Protein AF-A0A392QIK8-F1 (afdb_monomer_lite)

Structure (mmCIF, N/CA/C/O backbone):
data_AF-A0A392QIK8-F1
#
_entry.id   AF-A0A392QIK8-F1
#
loop_
_atom_site.group_PDB
_atom_site.id
_atom_site.type_symbol
_atom_site.label_atom_id
_atom_site.label_alt_id
_atom_site.label_comp_id
_atom_site.label_asym_id
_atom_site.label_entity_id
_atom_site.label_seq_id
_atom_site.pdbx_PDB_ins_code
_atom_site.Cartn_x
_atom_site.Cartn_y
_atom_site.Cartn_z
_atom_site.occupancy
_atom_site.B_iso_or_equiv
_atom_site.auth_seq_id
_atom_site.auth_comp_id
_atom_site.auth_asym_id
_atom_site.auth_atom_id
_atom_site.pdbx_PDB_model_num
ATOM 1 N N . ASP A 1 1 ? 8.967 6.949 1.275 1.00 70.25 1 ASP A N 1
ATOM 2 C CA . ASP A 1 1 ? 10.337 7.197 0.793 1.00 70.25 1 ASP A CA 1
ATOM 3 C C . ASP A 1 1 ? 10.369 7.096 -0.718 1.00 70.25 1 ASP A C 1
ATOM 5 O O . ASP A 1 1 ? 9.524 6.392 -1.279 1.00 70.25 1 ASP A O 1
ATOM 9 N N . ASP A 1 2 ? 11.292 7.819 -1.345 1.00 79.06 2 ASP A N 1
ATOM 10 C CA . ASP A 1 2 ? 11.543 7.734 -2.783 1.00 79.06 2 ASP A CA 1
ATOM 11 C C . ASP A 1 2 ? 12.517 6.582 -3.051 1.00 79.06 2 ASP A C 1
ATOM 13 O O . ASP A 1 2 ? 13.560 6.464 -2.406 1.00 79.06 2 ASP A O 1
ATOM 17 N N . VAL A 1 3 ? 12.146 5.697 -3.970 1.00 81.06 3 VAL A N 1
ATOM 18 C CA . VAL A 1 3 ? 12.879 4.478 -4.308 1.00 81.06 3 VAL A CA 1
ATOM 19 C C . VAL A 1 3 ? 13.103 4.442 -5.807 1.00 81.06 3 VAL A C 1
ATOM 21 O O . VAL A 1 3 ? 12.190 4.689 -6.593 1.00 81.06 3 VAL A O 1
ATOM 24 N N . PHE A 1 4 ? 14.327 4.113 -6.198 1.00 83.19 4 PHE A N 1
ATOM 25 C CA . PHE A 1 4 ? 14.716 3.997 -7.594 1.00 83.19 4 PHE A CA 1
ATOM 26 C C . PHE A 1 4 ? 14.569 2.547 -8.045 1.00 83.19 4 PHE A C 1
ATOM 28 O O . PHE A 1 4 ? 15.162 1.642 -7.460 1.00 83.19 4 PHE A O 1
ATOM 35 N N . ILE A 1 5 ? 13.753 2.331 -9.071 1.00 83.19 5 ILE A N 1
ATOM 36 C CA . ILE A 1 5 ? 13.451 1.014 -9.624 1.00 83.19 5 ILE A CA 1
ATOM 37 C C . ILE A 1 5 ? 13.987 0.974 -11.051 1.00 83.19 5 ILE A C 1
ATOM 39 O O . ILE A 1 5 ? 13.681 1.851 -11.860 1.00 83.19 5 ILE A O 1
ATOM 43 N N 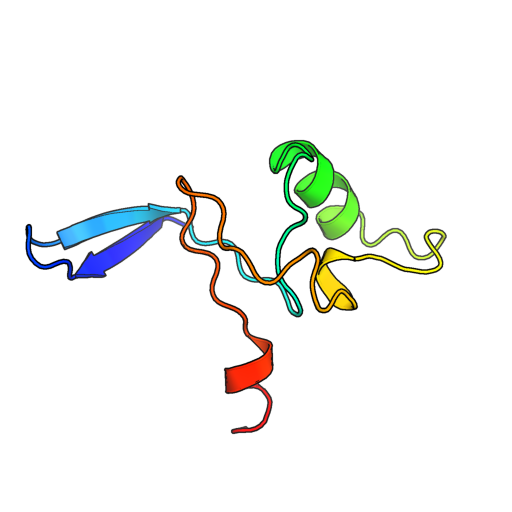. ASN A 1 6 ? 14.780 -0.051 -11.358 1.00 83.12 6 ASN A N 1
ATOM 44 C CA . ASN A 1 6 ? 15.205 -0.323 -12.726 1.00 83.12 6 ASN A CA 1
ATOM 45 C C . ASN A 1 6 ? 14.016 -0.890 -13.503 1.00 83.12 6 ASN A C 1
ATOM 47 O O . ASN A 1 6 ? 13.451 -1.914 -13.123 1.00 83.12 6 ASN A O 1
ATOM 51 N N . THR A 1 7 ? 13.637 -0.209 -14.575 1.00 83.06 7 THR A N 1
ATOM 52 C CA . THR A 1 7 ? 12.638 -0.653 -15.548 1.00 83.06 7 THR A CA 1
ATOM 53 C C . THR A 1 7 ? 13.306 -0.814 -16.908 1.00 83.06 7 THR A C 1
ATOM 55 O O . THR A 1 7 ? 14.426 -0.336 -17.096 1.00 83.06 7 THR A O 1
ATOM 58 N N . ASP A 1 8 ? 12.630 -1.450 -17.863 1.00 86.75 8 ASP A N 1
ATOM 59 C CA . ASP A 1 8 ? 13.154 -1.597 -19.230 1.00 86.75 8 ASP A CA 1
ATOM 60 C C . ASP A 1 8 ? 13.418 -0.231 -19.903 1.00 86.75 8 ASP A C 1
ATOM 62 O O . ASP A 1 8 ? 14.312 -0.110 -20.736 1.00 86.75 8 ASP A O 1
ATOM 66 N N . ASP A 1 9 ? 12.719 0.825 -19.459 1.00 87.12 9 ASP A N 1
ATOM 67 C CA . ASP A 1 9 ? 12.913 2.221 -19.885 1.00 87.12 9 ASP A CA 1
ATOM 68 C C . ASP A 1 9 ? 14.037 2.960 -19.118 1.00 87.12 9 ASP A C 1
ATOM 70 O O . ASP A 1 9 ? 14.230 4.165 -19.294 1.00 87.12 9 ASP A O 1
ATOM 74 N N . GLY A 1 10 ? 14.749 2.283 -18.210 1.00 88.44 10 GLY A N 1
ATOM 75 C CA . GLY A 1 10 ? 15.758 2.866 -17.321 1.00 88.44 10 GLY A CA 1
ATOM 76 C C . GLY A 1 10 ? 15.297 3.038 -1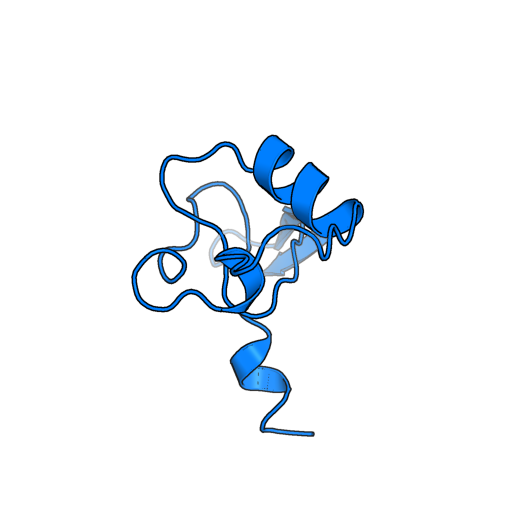5.868 1.00 88.44 10 GLY A C 1
ATOM 77 O O . GLY A 1 10 ? 14.355 2.393 -15.401 1.00 88.44 10 GLY A O 1
ATOM 78 N N . VAL A 1 11 ? 15.998 3.888 -15.113 1.00 87.06 11 VAL A N 1
ATOM 79 C CA . VAL A 1 11 ? 15.758 4.085 -13.673 1.00 87.06 11 VAL A CA 1
ATOM 80 C C . VAL A 1 11 ? 14.573 5.032 -13.449 1.00 87.06 11 VAL A C 1
ATOM 82 O O . VAL A 1 11 ? 14.649 6.211 -13.792 1.00 87.06 11 VAL A O 1
ATOM 85 N N . LYS A 1 12 ? 13.495 4.549 -12.819 1.00 85.31 12 LYS A N 1
ATOM 86 C CA . LYS A 1 12 ? 12.350 5.372 -12.390 1.00 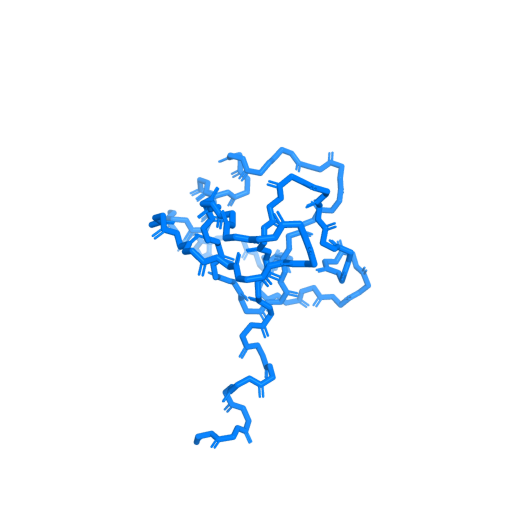85.31 12 LYS A CA 1
ATOM 87 C C . LYS A 1 12 ? 12.388 5.627 -10.887 1.00 85.31 12 LYS A C 1
ATOM 89 O O . LYS A 1 12 ? 12.587 4.706 -10.101 1.00 85.31 12 LYS A O 1
ATOM 94 N N . CYS A 1 13 ? 12.161 6.878 -10.493 1.00 83.44 13 CYS A N 1
ATOM 95 C CA . CYS A 1 13 ? 11.950 7.257 -9.099 1.00 83.44 13 CYS A CA 1
ATOM 96 C C . CYS A 1 13 ? 10.465 7.106 -8.745 1.00 83.44 13 CYS A C 1
ATOM 98 O O . CYS A 1 13 ? 9.607 7.717 -9.384 1.00 83.44 13 CYS A O 1
ATOM 100 N N . CYS A 1 14 ? 10.167 6.293 -7.736 1.00 81.06 14 CYS A N 1
ATOM 101 C CA . CYS A 1 14 ? 8.817 5.924 -7.329 1.00 81.06 14 CYS A CA 1
ATOM 102 C C . CYS A 1 14 ? 8.642 6.080 -5.817 1.00 81.06 14 CYS A C 1
ATOM 104 O O . CYS A 1 14 ? 9.579 5.907 -5.043 1.00 81.06 14 CYS A O 1
ATOM 106 N N . LYS A 1 15 ? 7.406 6.319 -5.372 1.00 80.44 15 LYS A N 1
ATOM 107 C CA . LYS A 1 15 ? 7.069 6.257 -3.945 1.00 80.44 15 LYS A CA 1
ATOM 108 C C . LYS A 1 15 ? 6.829 4.810 -3.533 1.00 80.44 15 LYS A C 1
ATOM 110 O O . LYS A 1 15 ? 6.012 4.127 -4.150 1.00 80.44 15 LYS A O 1
ATOM 115 N N . LEU A 1 16 ? 7.493 4.370 -2.466 1.00 81.31 16 LEU A N 1
ATOM 116 C CA . LEU A 1 16 ? 7.299 3.038 -1.892 1.00 81.31 16 LEU A CA 1
ATOM 117 C C . LEU A 1 16 ? 6.261 3.065 -0.764 1.00 81.31 16 LEU A C 1
ATOM 119 O O . LEU A 1 16 ? 6.372 3.858 0.175 1.00 81.31 16 LEU A O 1
ATOM 123 N N . ILE A 1 17 ? 5.288 2.152 -0.833 1.00 81.06 17 ILE A N 1
ATOM 124 C CA . ILE A 1 17 ? 4.376 1.842 0.273 1.00 81.06 17 ILE A CA 1
ATOM 125 C C . ILE A 1 17 ? 4.508 0.359 0.613 1.00 81.06 17 ILE A C 1
ATOM 127 O O . ILE A 1 17 ? 4.179 -0.511 -0.194 1.00 81.06 17 ILE A O 1
ATOM 131 N N . ALA A 1 18 ? 4.968 0.091 1.832 1.00 79.88 18 ALA A N 1
ATOM 132 C CA . ALA A 1 18 ? 5.101 -1.248 2.381 1.00 79.88 18 ALA A CA 1
ATOM 133 C C . ALA A 1 18 ? 3.930 -1.555 3.326 1.00 79.88 18 ALA A C 1
ATOM 135 O O . ALA A 1 18 ? 3.744 -0.881 4.340 1.00 79.88 18 ALA A O 1
ATOM 136 N N . VAL A 1 19 ? 3.145 -2.579 2.993 1.00 80.44 19 VAL A N 1
ATOM 137 C CA . VAL A 1 19 ? 2.001 -3.071 3.780 1.00 80.44 19 VAL A CA 1
ATOM 138 C C . VAL A 1 19 ? 1.969 -4.602 3.731 1.00 80.44 19 VAL A C 1
ATOM 140 O O . VAL A 1 19 ? 2.465 -5.204 2.780 1.00 80.44 19 VAL A O 1
ATOM 143 N N . HIS A 1 20 ? 1.423 -5.251 4.766 1.00 79.00 20 HIS A N 1
ATOM 144 C CA . HIS A 1 20 ? 1.499 -6.713 4.900 1.00 79.00 20 HIS A CA 1
ATOM 145 C C . HIS A 1 20 ? 0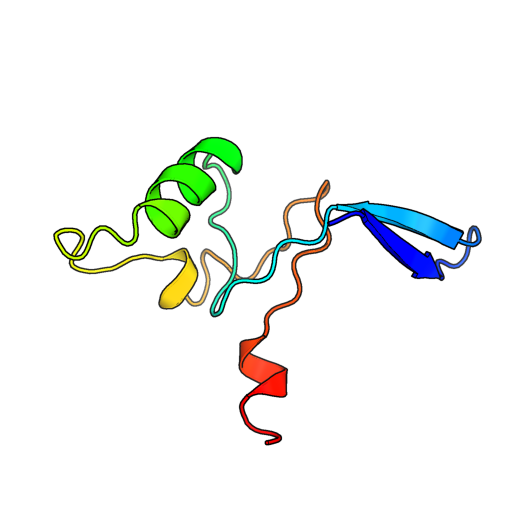.705 -7.461 3.816 1.00 79.00 20 HIS A C 1
ATOM 147 O O . HIS A 1 20 ? 1.233 -8.392 3.207 1.00 79.00 20 HIS A O 1
ATOM 153 N N . ALA A 1 21 ? -0.54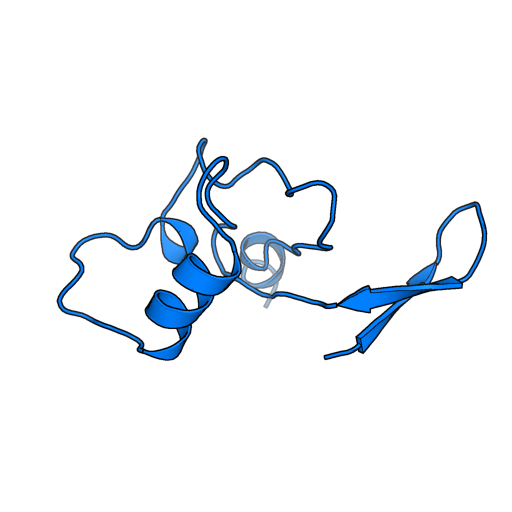7 -7.057 3.566 1.00 80.81 21 ALA A N 1
ATOM 154 C CA . ALA A 1 21 ? -1.433 -7.749 2.628 1.00 80.81 21 ALA A CA 1
ATOM 155 C C . ALA A 1 21 ? -1.632 -7.012 1.295 1.00 80.81 21 ALA A C 1
ATOM 157 O O . ALA A 1 21 ? -1.824 -7.679 0.286 1.00 80.81 21 ALA A O 1
ATOM 158 N N . GLY A 1 22 ? -1.587 -5.675 1.278 1.00 82.62 22 GLY A N 1
ATOM 159 C CA . GLY A 1 22 ? -1.759 -4.849 0.072 1.00 82.62 22 GLY A CA 1
ATOM 160 C C . GLY A 1 22 ? -2.669 -3.642 0.316 1.00 82.62 22 GLY A C 1
ATOM 161 O O . GLY A 1 22 ? -2.901 -3.288 1.467 1.00 82.62 22 GLY A O 1
ATOM 162 N N . LEU A 1 23 ? -3.183 -3.000 -0.736 1.00 83.75 23 LEU A N 1
ATOM 163 C CA . LEU A 1 23 ? -4.140 -1.885 -0.639 1.00 83.75 23 LEU A CA 1
ATOM 164 C C . LEU A 1 23 ? -5.443 -2.235 -1.350 1.00 83.75 23 LEU A C 1
ATOM 166 O O . LEU A 1 23 ? -5.430 -2.930 -2.361 1.00 83.75 23 LEU A O 1
ATOM 170 N N . GLU A 1 24 ? -6.568 -1.761 -0.826 1.00 82.44 24 GLU A N 1
ATOM 171 C CA . GLU A 1 24 ? -7.879 -2.030 -1.412 1.00 82.44 24 GLU A CA 1
ATOM 172 C C . GLU A 1 24 ? -8.086 -1.260 -2.717 1.00 82.44 24 GLU A C 1
ATOM 174 O O . GLU A 1 24 ? -7.793 -0.064 -2.807 1.00 82.44 24 GLU A O 1
ATOM 179 N N . LYS A 1 25 ? -8.648 -1.942 -3.718 1.00 78.88 25 LYS A N 1
ATOM 180 C CA . LYS A 1 25 ? -9.043 -1.335 -4.994 1.00 78.88 25 LYS A CA 1
ATOM 181 C C . LYS A 1 25 ? -10.294 -0.470 -4.824 1.00 78.88 25 LYS A C 1
ATOM 183 O O . LYS A 1 25 ? -11.230 -0.858 -4.132 1.00 78.88 25 LYS A O 1
ATOM 188 N N . GLY A 1 26 ? -10.329 0.681 -5.495 1.00 80.38 26 GLY A N 1
ATOM 189 C CA . GLY A 1 26 ? -11.482 1.593 -5.472 1.00 80.38 26 GLY A CA 1
ATOM 190 C C . GLY A 1 26 ? -11.599 2.456 -4.210 1.00 80.38 26 GLY A C 1
ATOM 191 O O . GLY A 1 26 ? -12.522 3.258 -4.122 1.00 80.38 26 GLY A O 1
ATOM 192 N N . VAL A 1 27 ? -10.662 2.330 -3.265 1.00 82.38 27 VAL A N 1
ATOM 193 C CA . VAL A 1 27 ? -10.567 3.183 -2.074 1.00 82.38 27 VAL A CA 1
ATOM 194 C C . VAL A 1 27 ? -9.336 4.072 -2.204 1.00 82.38 27 VAL A C 1
ATOM 196 O O . VAL A 1 27 ? -8.263 3.599 -2.583 1.00 82.38 27 VAL A O 1
ATOM 199 N N . ASP A 1 28 ? -9.470 5.355 -1.868 1.00 85.25 28 ASP A N 1
ATOM 200 C CA . ASP A 1 28 ? -8.360 6.302 -1.943 1.00 85.25 28 ASP A CA 1
ATOM 201 C C . ASP A 1 28 ? -7.170 5.858 -1.072 1.00 85.25 28 ASP A C 1
ATOM 203 O O . ASP A 1 28 ? -7.301 5.501 0.103 1.00 85.25 28 ASP A O 1
ATOM 207 N N . VAL A 1 29 ? -5.972 5.900 -1.656 1.00 83.56 29 VAL A N 1
ATOM 208 C CA . VAL A 1 29 ? -4.749 5.439 -0.988 1.00 83.56 29 VAL A CA 1
ATOM 209 C C . VAL A 1 29 ? -4.417 6.311 0.222 1.00 83.56 29 VAL A C 1
ATOM 211 O O . VAL A 1 29 ? -3.938 5.807 1.241 1.00 83.56 29 VAL A O 1
ATOM 214 N N . LYS A 1 30 ? -4.664 7.624 0.148 1.00 85.62 30 LYS A N 1
ATOM 215 C CA . LYS A 1 30 ? -4.355 8.551 1.243 1.00 85.62 30 LYS A CA 1
ATOM 216 C C . LYS A 1 30 ? -5.267 8.293 2.440 1.00 85.62 30 LYS A C 1
ATOM 218 O O . LYS A 1 30 ? -4.800 8.384 3.575 1.00 85.62 30 LYS A O 1
ATOM 223 N N . GLU A 1 31 ? -6.526 7.943 2.205 1.00 87.62 31 GLU A N 1
ATOM 224 C CA . GLU A 1 31 ? -7.472 7.536 3.243 1.00 87.62 31 GLU A CA 1
ATOM 225 C C . GLU A 1 31 ? -7.062 6.220 3.917 1.00 87.62 31 GLU A C 1
ATOM 227 O O . GLU A 1 31 ? -6.928 6.182 5.144 1.00 87.62 31 GLU A O 1
ATOM 232 N N . GLN A 1 32 ? -6.715 5.191 3.137 1.00 85.00 32 GLN A N 1
ATOM 233 C CA . GLN A 1 32 ? -6.182 3.934 3.682 1.00 85.00 32 GLN A CA 1
ATOM 234 C C . GLN A 1 32 ? -4.908 4.167 4.514 1.00 85.00 32 GLN A C 1
ATOM 236 O O . GLN A 1 32 ? -4.737 3.582 5.588 1.00 85.00 32 GLN A O 1
ATOM 241 N N . MET A 1 33 ? -4.029 5.076 4.074 1.00 85.69 33 MET A N 1
ATOM 242 C CA . MET A 1 33 ? -2.821 5.431 4.823 1.00 85.69 33 MET A CA 1
ATOM 243 C C . MET A 1 33 ? -3.109 6.130 6.148 1.00 85.69 33 MET A C 1
ATOM 245 O O . MET A 1 33 ? -2.339 5.943 7.090 1.00 85.69 33 MET A O 1
ATOM 249 N N . LYS A 1 34 ? -4.183 6.920 6.265 1.00 88.06 34 LYS A N 1
ATOM 250 C CA . LYS A 1 34 ? -4.561 7.526 7.552 1.00 88.06 34 LYS A CA 1
ATOM 251 C C . LYS A 1 34 ? -4.902 6.449 8.575 1.00 88.06 34 LYS A C 1
ATOM 253 O O . LYS A 1 34 ? -4.377 6.496 9.682 1.00 88.06 34 LYS A O 1
ATOM 258 N N . ILE A 1 35 ? -5.710 5.464 8.179 1.00 84.12 35 ILE A N 1
ATOM 259 C CA . ILE A 1 35 ? -6.118 4.350 9.044 1.00 84.12 35 ILE A CA 1
ATOM 260 C C . ILE A 1 35 ? -4.894 3.545 9.493 1.00 84.12 35 ILE A C 1
ATOM 262 O O . ILE A 1 35 ? -4.706 3.294 10.683 1.00 84.12 35 ILE A O 1
ATOM 266 N N . LEU A 1 36 ? -4.014 3.198 8.549 1.00 84.25 36 LEU A N 1
ATOM 267 C CA . LEU A 1 36 ? -2.812 2.421 8.845 1.00 84.25 36 LEU A CA 1
ATOM 268 C C . LEU A 1 36 ? -1.826 3.163 9.752 1.00 84.25 36 LEU A C 1
ATOM 270 O O . LEU A 1 36 ? -1.281 2.569 10.682 1.00 84.25 36 LEU A O 1
ATOM 274 N N . LYS A 1 37 ? -1.623 4.465 9.529 1.00 84.62 37 LYS A N 1
ATOM 275 C CA . LYS A 1 37 ? -0.755 5.295 10.378 1.00 84.62 37 LYS A CA 1
ATOM 276 C C . LYS A 1 37 ? -1.337 5.519 11.770 1.00 84.62 37 LYS A C 1
ATOM 278 O O . LYS A 1 37 ? -0.572 5.581 12.726 1.00 84.62 37 LYS A O 1
ATOM 283 N N . ALA A 1 38 ? -2.662 5.613 11.885 1.00 87.56 38 ALA A N 1
ATOM 284 C CA . ALA A 1 38 ? -3.348 5.763 13.164 1.00 87.56 38 ALA A CA 1
ATOM 285 C C . ALA A 1 38 ? -3.273 4.500 14.038 1.00 87.56 38 ALA A C 1
ATOM 287 O O . ALA A 1 38 ? -3.480 4.602 15.244 1.00 87.56 38 ALA A O 1
ATOM 288 N N . ARG A 1 39 ? -2.961 3.330 13.450 1.00 79.56 39 ARG A N 1
ATOM 289 C CA . ARG A 1 39 ? -2.936 2.024 14.138 1.00 79.56 39 ARG A CA 1
ATOM 290 C C . ARG A 1 39 ? -4.220 1.781 14.941 1.00 79.56 39 ARG A C 1
ATOM 292 O O . ARG A 1 39 ? -4.168 1.274 16.059 1.00 79.56 39 ARG A O 1
ATOM 299 N N . ASP A 1 40 ? -5.359 2.185 14.379 1.00 77.44 40 ASP A N 1
ATOM 300 C CA . ASP A 1 40 ? -6.637 2.147 15.084 1.00 77.44 40 ASP A CA 1
ATOM 301 C C . ASP A 1 40 ? -7.090 0.697 15.308 1.00 77.44 40 ASP A C 1
ATOM 303 O O . ASP A 1 40 ? -7.552 0.012 14.394 1.00 77.44 40 ASP A O 1
ATOM 307 N N . THR A 1 41 ? -6.939 0.222 16.545 1.00 79.25 41 THR A N 1
ATOM 308 C CA . THR A 1 41 ? -7.294 -1.140 16.963 1.00 79.25 41 THR A CA 1
ATOM 309 C C . THR A 1 41 ? -8.796 -1.340 17.143 1.00 79.25 41 THR A C 1
ATOM 311 O O . THR A 1 41 ? -9.237 -2.467 17.360 1.00 79.25 41 THR A O 1
ATOM 314 N N . ARG A 1 42 ? -9.606 -0.277 17.032 1.00 84.94 42 ARG A N 1
ATOM 315 C CA . ARG A 1 42 ? -11.074 -0.365 17.077 1.00 84.94 42 ARG A CA 1
ATOM 316 C C . ARG A 1 42 ? -11.648 -0.965 15.799 1.00 84.94 42 ARG A C 1
ATOM 318 O O . ARG A 1 42 ? -12.801 -1.387 15.799 1.00 84.94 42 ARG A O 1
ATOM 325 N N . ILE A 1 43 ? -10.865 -1.005 14.719 1.00 78.81 43 ILE A N 1
ATOM 326 C CA . ILE A 1 43 ? -11.265 -1.611 13.452 1.00 78.81 43 ILE A CA 1
ATOM 327 C C . ILE A 1 43 ? -11.001 -3.122 13.541 1.00 78.81 43 ILE A C 1
ATOM 329 O O . ILE A 1 43 ? -9.843 -3.541 13.512 1.00 78.81 43 ILE A O 1
ATOM 333 N N . PRO A 1 44 ? -12.047 -3.966 13.606 1.00 73.31 44 PRO A N 1
ATOM 334 C CA . PRO A 1 44 ? -11.891 -5.399 13.866 1.00 73.31 44 PRO A CA 1
ATOM 335 C C . PRO A 1 44 ? -11.178 -6.140 12.729 1.00 73.31 44 PRO A C 1
ATOM 337 O O . PRO A 1 44 ? -10.595 -7.201 12.943 1.00 73.31 44 PRO A O 1
ATOM 340 N N . LYS A 1 45 ? -11.216 -5.593 11.507 1.00 78.19 45 LYS A N 1
ATOM 341 C CA . LYS A 1 45 ? -10.506 -6.140 10.353 1.00 78.19 45 LYS A CA 1
ATOM 342 C C . LYS A 1 45 ? -10.017 -5.031 9.432 1.00 78.19 45 LYS A C 1
ATOM 344 O O . LYS A 1 45 ? -10.805 -4.384 8.751 1.00 78.19 45 LYS A O 1
ATOM 349 N N . VAL A 1 46 ? -8.701 -4.869 9.369 1.00 81.56 46 VAL A N 1
ATOM 350 C CA . VAL A 1 46 ? -8.033 -3.931 8.462 1.00 81.56 46 VAL A CA 1
ATOM 351 C C . VAL A 1 46 ? -7.622 -4.697 7.204 1.00 81.56 46 VAL A C 1
ATOM 353 O O . VAL A 1 46 ? -6.757 -5.577 7.259 1.00 81.56 46 VAL A O 1
ATOM 356 N N . GLN A 1 47 ? -8.262 -4.417 6.068 1.00 81.50 47 GLN A N 1
ATOM 357 C CA . GLN A 1 47 ? -8.014 -5.146 4.814 1.00 81.50 47 GLN A CA 1
ATOM 358 C C . GLN A 1 47 ? -6.569 -5.000 4.324 1.00 81.50 47 GLN A C 1
ATOM 360 O O . GLN A 1 47 ? -5.996 -6.024 3.956 1.00 81.50 47 GLN A O 1
ATOM 365 N N . PRO A 1 48 ? -5.903 -3.833 4.426 1.00 79.12 48 PRO A N 1
ATOM 366 C CA . PRO A 1 48 ? -4.487 -3.750 4.067 1.00 79.12 48 PRO A CA 1
ATOM 367 C C . PRO A 1 48 ? -3.531 -4.654 4.870 1.00 79.12 48 PRO A C 1
ATOM 369 O O . PRO A 1 48 ? -2.382 -4.867 4.476 1.00 79.12 48 PRO A O 1
ATOM 372 N N . LEU A 1 49 ? -3.995 -5.198 6.001 1.00 79.88 49 LEU A N 1
ATOM 373 C CA . LEU A 1 49 ? -3.239 -6.124 6.850 1.00 79.88 49 LEU A CA 1
ATOM 374 C C . LEU A 1 49 ? -3.715 -7.579 6.748 1.00 79.88 49 LEU A C 1
ATOM 376 O O . LEU A 1 49 ? -2.951 -8.481 7.058 1.00 79.88 49 LEU A O 1
ATOM 380 N N . SER A 1 50 ? -4.964 -7.825 6.346 1.00 79.94 50 SER A N 1
ATOM 381 C CA . SER A 1 50 ? -5.601 -9.155 6.434 1.00 79.94 50 SER A CA 1
ATOM 382 C C . SER A 1 50 ? -6.379 -9.577 5.182 1.00 79.94 50 SER A C 1
ATOM 384 O O . SER A 1 50 ? -6.980 -10.656 5.139 1.00 79.94 50 SER A O 1
ATOM 386 N N . GLY A 1 51 ? -6.415 -8.712 4.171 1.00 76.06 51 GLY A N 1
ATOM 387 C CA . GLY A 1 51 ? -7.095 -8.932 2.906 1.00 76.06 51 GLY A CA 1
ATOM 388 C C . GLY A 1 51 ? -6.444 -10.053 2.098 1.00 76.06 51 GLY A C 1
ATOM 389 O O . GLY A 1 51 ? -5.293 -10.423 2.310 1.00 76.06 51 GLY A O 1
ATOM 390 N N . ARG A 1 52 ? -7.210 -10.623 1.161 1.00 70.44 52 ARG A N 1
ATOM 391 C CA . ARG A 1 52 ? -6.728 -11.672 0.244 1.00 70.44 52 ARG A CA 1
ATOM 392 C C . ARG A 1 52 ? -6.947 -11.290 -1.215 1.00 70.44 52 ARG A C 1
ATOM 394 O O . ARG A 1 52 ? -6.011 -10.886 -1.885 1.00 70.44 52 ARG A O 1
ATOM 401 N N . LYS A 1 53 ? -8.184 -11.403 -1.716 1.00 71.88 53 LYS A N 1
ATOM 402 C CA . LYS A 1 53 ? -8.509 -11.067 -3.116 1.00 71.88 53 LYS A CA 1
ATOM 403 C C . LYS A 1 53 ? -8.545 -9.554 -3.361 1.00 71.88 53 LYS A C 1
ATOM 405 O O . LYS A 1 53 ? -8.041 -9.098 -4.374 1.00 71.88 53 LYS A O 1
ATOM 410 N N . ASN A 1 54 ? -9.068 -8.789 -2.405 1.00 67.94 54 ASN A N 1
ATOM 411 C CA . ASN A 1 54 ? -9.361 -7.359 -2.579 1.00 67.94 54 ASN A CA 1
ATOM 412 C C . ASN A 1 54 ? -8.127 -6.440 -2.517 1.00 67.94 54 ASN A C 1
ATOM 414 O O . ASN A 1 54 ? -8.250 -5.254 -2.799 1.00 67.94 54 ASN A O 1
ATOM 418 N N . VAL A 1 55 ? -6.968 -6.983 -2.130 1.00 61.06 55 VAL A N 1
ATOM 419 C CA . VAL A 1 55 ? -5.707 -6.244 -1.928 1.00 61.06 55 VAL A CA 1
ATOM 420 C C . VAL A 1 55 ? -4.556 -6.766 -2.797 1.00 61.06 55 VAL A C 1
ATOM 422 O O . VAL A 1 55 ? -3.410 -6.364 -2.624 1.00 61.06 55 VAL A O 1
ATOM 425 N N . ARG A 1 56 ? -4.855 -7.699 -3.711 1.00 60.91 56 ARG A N 1
ATOM 426 C CA . ARG A 1 56 ? -3.863 -8.385 -4.552 1.00 60.91 56 ARG A CA 1
ATOM 427 C C . ARG A 1 56 ? -3.476 -7.585 -5.797 1.00 60.91 56 ARG A C 1
ATOM 429 O O . ARG A 1 56 ? -2.362 -7.749 -6.284 1.00 60.91 56 ARG A O 1
ATOM 436 N N . ASP A 1 57 ? -4.382 -6.746 -6.297 1.00 63.56 57 ASP A N 1
ATOM 437 C CA . ASP A 1 57 ? -4.117 -5.880 -7.445 1.00 63.56 57 ASP A CA 1
ATOM 438 C C . ASP A 1 57 ? -3.310 -4.662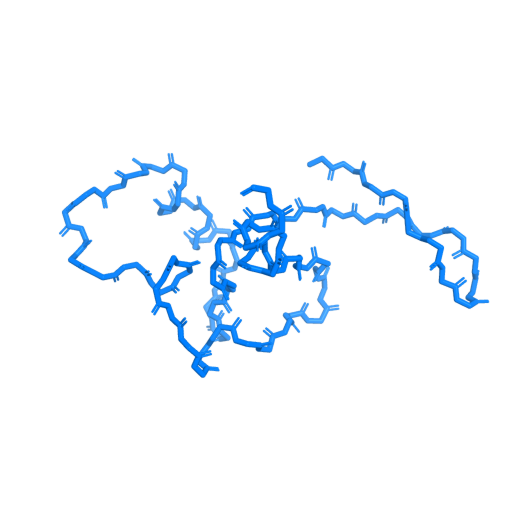 -6.982 1.00 63.56 57 ASP A C 1
ATOM 440 O O . ASP A 1 57 ? -3.762 -3.896 -6.129 1.00 63.56 57 ASP A O 1
ATOM 444 N N . ILE A 1 58 ? -2.121 -4.475 -7.553 1.00 59.78 58 ILE A N 1
ATOM 445 C CA . ILE A 1 58 ? -1.306 -3.283 -7.313 1.00 59.78 58 ILE A CA 1
ATOM 446 C C . ILE A 1 58 ? -1.984 -2.103 -8.033 1.00 59.78 58 ILE A C 1
ATOM 448 O O . ILE A 1 58 ? -2.172 -2.179 -9.249 1.00 59.78 58 ILE A O 1
ATOM 452 N N . PRO A 1 59 ? -2.379 -1.023 -7.333 1.00 59.12 59 PRO A N 1
ATOM 453 C CA . PRO A 1 59 ? -2.919 0.161 -7.994 1.00 59.12 59 PRO A CA 1
ATOM 454 C C . PRO A 1 59 ? -1.860 0.775 -8.926 1.00 59.12 59 PRO A C 1
ATOM 456 O O . PRO A 1 59 ? -0.717 0.961 -8.516 1.00 59.12 59 PRO A O 1
ATOM 459 N N . GLU A 1 60 ? -2.254 1.116 -10.160 1.00 54.53 60 GLU A N 1
ATOM 460 C CA . GLU A 1 60 ? -1.375 1.472 -11.300 1.00 54.53 60 GLU A CA 1
ATOM 461 C C . GLU A 1 60 ? -0.289 2.528 -11.017 1.00 54.53 60 GLU A C 1
ATOM 463 O O . GLU A 1 60 ? 0.712 2.593 -11.722 1.00 54.53 60 GLU A O 1
ATOM 468 N N . VAL A 1 61 ? -0.469 3.362 -9.991 1.00 50.50 61 VAL A N 1
ATOM 469 C CA . VAL A 1 61 ? 0.371 4.541 -9.724 1.00 50.50 61 VAL A CA 1
ATOM 470 C C . VAL A 1 61 ? 1.420 4.287 -8.627 1.00 50.50 61 VAL A C 1
ATOM 472 O O . VAL A 1 61 ? 2.255 5.149 -8.357 1.00 50.50 61 VAL A O 1
ATOM 475 N N . ILE A 1 62 ? 1.392 3.130 -7.950 1.00 57.00 62 ILE A N 1
ATOM 476 C CA . ILE A 1 62 ? 2.205 2.882 -6.748 1.00 57.00 62 ILE A CA 1
ATOM 477 C C . ILE A 1 62 ? 2.868 1.512 -6.814 1.00 57.00 62 ILE A C 1
ATOM 479 O O . ILE A 1 62 ? 2.203 0.488 -6.929 1.00 57.00 62 ILE A O 1
ATOM 483 N N . ALA A 1 63 ? 4.188 1.485 -6.627 1.00 58.03 63 ALA A N 1
ATOM 484 C CA . ALA A 1 63 ? 4.907 0.249 -6.357 1.00 58.03 63 ALA A CA 1
ATOM 485 C C . ALA A 1 63 ? 4.559 -0.241 -4.936 1.00 58.03 63 ALA A C 1
ATOM 487 O O . ALA A 1 63 ? 5.181 0.159 -3.949 1.00 58.03 63 ALA A O 1
ATOM 488 N N . CYS A 1 64 ? 3.524 -1.075 -4.821 1.00 52.84 64 CYS A N 1
ATOM 489 C CA . CYS A 1 64 ? 3.192 -1.778 -3.584 1.00 52.84 64 CYS A CA 1
ATOM 490 C C . CYS A 1 64 ? 3.919 -3.123 -3.552 1.00 52.84 64 CYS A C 1
ATOM 492 O O . CYS A 1 64 ? 3.554 -4.051 -4.271 1.00 52.84 64 CYS A O 1
ATOM 494 N N . PHE A 1 65 ? 4.925 -3.244 -2.687 1.00 55.72 65 PHE A N 1
ATOM 495 C CA . PHE A 1 65 ? 5.546 -4.534 -2.402 1.00 55.72 65 PHE A CA 1
ATOM 496 C C . PHE A 1 65 ? 4.786 -5.227 -1.268 1.00 55.72 65 PHE A C 1
ATOM 498 O O . PHE A 1 65 ? 4.689 -4.711 -0.152 1.00 55.72 65 PHE A O 1
ATOM 505 N N . LEU A 1 66 ? 4.239 -6.406 -1.570 1.00 54.38 66 LEU A N 1
ATOM 506 C CA . LEU A 1 66 ? 3.604 -7.294 -0.602 1.00 54.38 66 LEU A CA 1
ATOM 507 C C . LEU A 1 66 ? 4.692 -7.943 0.262 1.00 54.38 66 LEU A C 1
ATOM 509 O O . LEU A 1 66 ? 5.313 -8.929 -0.134 1.00 54.38 66 LEU A O 1
ATOM 513 N N . LEU A 1 67 ? 4.942 -7.393 1.451 1.00 49.97 67 LEU A N 1
ATOM 514 C CA . LEU A 1 67 ? 5.986 -7.906 2.349 1.00 49.97 67 LEU A CA 1
ATOM 515 C C . LEU A 1 67 ? 5.658 -9.277 2.968 1.00 49.97 67 LEU A C 1
ATOM 517 O O . LEU A 1 67 ? 6.524 -9.873 3.608 1.00 49.97 67 LEU A O 1
ATOM 521 N N . SER A 1 68 ? 4.452 -9.820 2.767 1.00 46.34 68 SER A N 1
ATOM 522 C CA . SER A 1 68 ? 4.115 -11.173 3.237 1.00 46.34 68 SER A CA 1
ATOM 523 C C . SER A 1 68 ? 5.002 -12.268 2.627 1.00 46.34 68 SER A C 1
ATOM 525 O O . SER A 1 68 ? 5.217 -13.290 3.279 1.00 46.34 68 SER A O 1
ATOM 527 N N . TYR A 1 69 ? 5.584 -12.044 1.441 1.00 39.69 69 TYR A N 1
ATOM 528 C CA . TYR A 1 69 ? 6.533 -12.985 0.832 1.00 39.69 69 TYR A CA 1
ATOM 529 C C . TYR A 1 69 ? 7.945 -12.921 1.435 1.00 39.69 69 TYR A C 1
ATOM 531 O O . TYR A 1 69 ? 8.630 -13.937 1.460 1.00 39.69 69 TYR A O 1
ATOM 539 N N . TYR A 1 70 ? 8.372 -11.771 1.967 1.00 38.25 70 TYR A N 1
ATOM 540 C CA . TYR A 1 70 ? 9.702 -11.636 2.578 1.00 38.25 70 TYR A CA 1
ATOM 541 C C . TYR A 1 70 ? 9.745 -12.081 4.044 1.00 38.25 70 TYR A C 1
ATOM 543 O O . TYR A 1 70 ? 10.788 -12.528 4.508 1.00 38.25 70 TYR A O 1
ATOM 551 N N . CYS A 1 71 ? 8.625 -12.027 4.772 1.00 32.56 71 CYS A N 1
ATOM 552 C CA . CYS A 1 71 ? 8.604 -12.416 6.187 1.00 32.56 71 CYS A CA 1
ATOM 553 C C . CYS A 1 71 ? 8.508 -13.938 6.425 1.00 32.56 71 CYS A C 1
ATOM 555 O O . CYS A 1 71 ? 8.648 -14.366 7.559 1.00 32.56 71 CYS A O 1
ATOM 557 N N . ASN A 1 72 ? 8.275 -14.756 5.387 1.00 32.34 72 ASN A N 1
ATOM 558 C CA . ASN A 1 72 ? 8.424 -16.223 5.467 1.00 32.34 72 ASN A CA 1
ATOM 559 C C . ASN A 1 72 ? 9.834 -16.706 5.066 1.00 32.34 72 ASN A C 1
ATOM 561 O O . ASN A 1 72 ? 10.065 -17.909 4.987 1.00 32.34 72 ASN A O 1
ATOM 565 N N . ILE A 1 73 ? 10.760 -15.784 4.774 1.00 36.22 73 ILE A N 1
ATOM 566 C CA . ILE A 1 73 ? 12.155 -16.081 4.403 1.00 36.22 73 ILE A CA 1
ATOM 567 C C . ILE A 1 73 ? 13.146 -15.556 5.468 1.00 36.22 73 ILE A C 1
ATOM 569 O O . ILE A 1 73 ? 14.350 -15.760 5.329 1.00 36.22 73 ILE A O 1
ATOM 573 N N . LEU A 1 74 ? 12.666 -14.944 6.561 1.00 35.16 74 LEU A N 1
ATOM 574 C CA . LEU A 1 74 ? 13.492 -14.566 7.715 1.00 35.16 74 LEU A CA 1
ATOM 575 C C . LEU A 1 74 ? 13.055 -15.288 8.990 1.00 35.16 74 LEU A C 1
ATOM 577 O O . LEU A 1 74 ? 11.831 -15.304 9.249 1.00 35.16 74 LEU A O 1
#

Sequence (74 aa):
DDVFINTDDGVKCCKLIAVHAGLEKGVDVKEQMKILKARDTRIPKVQPLSGRKNVRDIPEVIACFLLSYYCNIL

pLDDT: mean 72.9, std 15.46, range [32.34, 88.44]

Radius of gyration: 13.42 Å; chains: 1; bounding box: 28×25×37 Å

Organism: NCBI:txid97028

Secondary structure (DSSP, 8-state):
-EEEEEETTEEEEEEEEEESS---TTS-HHHHHHHHHHT-TTSS--HHHH-SSTT-SPPTTSEEEEGGGTTT--

Foldseek 3Di:
DWDWDQDPVGTDTFDEDEFQAADFPPDDPVVLVVCVVVVDVVPVDNCSHVNDPRGPDHPPRHDYDNCNVVVVVD